Protein AF-A0A960P6V8-F1 (afdb_monomer_lite)

Foldseek 3Di:
DPCVVVVVVVVVVLVVVLVVLVVVCVVVVHDPVVSVVVSVVSVVVVVVVSVVVVVVVVVVVVVVVVVVVD

pLDDT: mean 74.89, std 7.69, range [50.25, 84.69]

Secondary structure (DSSP, 8-state):
--HHHHHHHHHHHHHHHHHHHHHHHHHTT--HHHHHHHHHHHHHHHHHHHHHHHHHHHHHHHHHHHHTT-

Radius of gyration: 18.14 Å; chains: 1; bounding box: 40×21×53 Å

Structure (mmCIF, N/CA/C/O backbone):
data_AF-A0A960P6V8-F1
#
_entry.id   AF-A0A960P6V8-F1
#
loop_
_atom_site.group_PDB
_atom_site.id
_atom_site.type_symbol
_atom_site.label_atom_id
_atom_site.label_alt_id
_atom_site.label_comp_id
_atom_site.label_asym_id
_atom_site.label_entity_id
_atom_site.label_seq_id
_atom_site.pdbx_PDB_ins_code
_atom_site.Cartn_x
_atom_site.Cartn_y
_atom_site.Cartn_z
_atom_site.occupancy
_atom_site.B_iso_or_equiv
_atom_site.auth_seq_id
_atom_site.auth_comp_id
_atom_site.auth_asym_id
_atom_site.auth_atom_id
_atom_site.pdbx_PDB_model_num
ATOM 1 N N . MET A 1 1 ? 9.408 -12.803 -15.955 1.00 54.75 1 MET A N 1
ATOM 2 C CA . MET A 1 1 ? 8.114 -13.035 -15.271 1.00 54.75 1 MET A CA 1
ATOM 3 C C . MET A 1 1 ? 8.256 -12.540 -13.836 1.00 54.75 1 MET A C 1
ATOM 5 O O . MET A 1 1 ? 8.246 -13.316 -12.894 1.00 54.75 1 MET A O 1
ATOM 9 N N . ASP A 1 2 ? 8.414 -11.221 -13.679 1.00 55.41 2 ASP A N 1
ATOM 10 C CA . ASP A 1 2 ? 8.997 -10.629 -12.459 1.00 55.41 2 ASP A CA 1
ATOM 11 C C . ASP A 1 2 ? 8.080 -9.625 -11.759 1.00 55.41 2 ASP A C 1
ATOM 13 O O . ASP A 1 2 ? 8.399 -9.116 -10.689 1.00 55.41 2 ASP A O 1
ATOM 17 N N . LEU A 1 3 ? 6.933 -9.326 -12.370 1.00 60.12 3 LEU A N 1
ATOM 18 C CA . LEU A 1 3 ? 5.977 -8.365 -11.828 1.00 60.12 3 LEU A CA 1
ATOM 19 C C . LEU A 1 3 ? 5.180 -8.962 -10.665 1.00 60.12 3 LEU A C 1
ATOM 21 O O . LEU A 1 3 ? 4.898 -8.248 -9.713 1.00 60.12 3 LEU A O 1
ATOM 25 N N . GLY A 1 4 ? 4.897 -10.271 -10.701 1.00 60.69 4 GLY A N 1
ATOM 26 C CA . GLY A 1 4 ? 4.189 -10.971 -9.628 1.00 60.69 4 GLY A CA 1
ATOM 27 C C . GLY A 1 4 ? 4.925 -10.853 -8.296 1.00 60.69 4 GLY A C 1
ATOM 28 O O . GLY A 1 4 ? 4.418 -10.236 -7.371 1.00 60.69 4 GLY A O 1
ATOM 29 N N . TRP A 1 5 ? 6.157 -11.354 -8.195 1.00 66.19 5 TRP A N 1
ATOM 30 C CA . TRP A 1 5 ? 6.888 -11.351 -6.920 1.00 66.19 5 TRP A CA 1
ATOM 31 C C . TRP A 1 5 ? 7.244 -9.943 -6.408 1.00 66.19 5 TRP A C 1
ATOM 33 O O . TRP A 1 5 ? 7.216 -9.712 -5.202 1.00 66.19 5 TRP A O 1
ATOM 43 N N . LYS A 1 6 ? 7.490 -8.972 -7.301 1.00 67.19 6 LYS A N 1
ATOM 44 C CA . LYS A 1 6 ? 7.761 -7.572 -6.922 1.00 67.19 6 LYS A CA 1
ATOM 45 C C . LYS A 1 6 ? 6.521 -6.787 -6.500 1.00 67.19 6 LYS A C 1
ATOM 47 O O . LYS A 1 6 ? 6.666 -5.837 -5.743 1.00 67.19 6 LYS A O 1
ATOM 52 N N . LEU A 1 7 ? 5.330 -7.165 -6.966 1.00 71.06 7 LEU A N 1
ATOM 53 C CA . LEU A 1 7 ? 4.060 -6.562 -6.549 1.00 71.06 7 LEU A CA 1
ATOM 54 C C . LEU A 1 7 ? 3.476 -7.263 -5.312 1.00 71.06 7 LEU A C 1
ATOM 56 O O . LEU A 1 7 ? 2.853 -6.620 -4.474 1.00 71.06 7 LEU A O 1
ATOM 60 N N . LEU A 1 8 ? 3.730 -8.565 -5.155 1.00 77.00 8 LEU A N 1
ATOM 61 C CA . LEU A 1 8 ? 3.254 -9.361 -4.023 1.00 77.00 8 LEU A CA 1
ATOM 62 C C . LEU A 1 8 ? 3.884 -8.934 -2.691 1.00 77.00 8 LEU A C 1
ATOM 64 O O . LEU A 1 8 ? 3.189 -8.937 -1.681 1.00 77.00 8 LEU A O 1
ATOM 68 N N . ILE A 1 9 ? 5.156 -8.520 -2.675 1.00 75.75 9 ILE A N 1
ATOM 69 C CA . ILE A 1 9 ? 5.826 -8.012 -1.462 1.00 75.75 9 ILE A CA 1
ATOM 70 C C . ILE A 1 9 ? 5.151 -6.735 -0.924 1.00 75.75 9 ILE A C 1
ATOM 72 O O . ILE A 1 9 ? 4.720 -6.743 0.231 1.00 75.75 9 ILE A O 1
ATOM 76 N N . PRO A 1 10 ? 5.013 -5.647 -1.708 1.00 69.50 10 PRO A N 1
ATOM 77 C CA . PRO A 1 10 ? 4.355 -4.434 -1.235 1.00 69.50 10 PRO A CA 1
ATOM 78 C C . PRO A 1 10 ? 2.866 -4.655 -0.962 1.00 69.50 10 PRO A C 1
ATOM 80 O O . PRO A 1 10 ? 2.340 -4.062 -0.024 1.00 69.50 10 PRO A O 1
ATOM 83 N N . LEU A 1 11 ? 2.196 -5.541 -1.707 1.00 78.50 11 LEU A N 1
ATOM 84 C CA . LEU A 1 11 ? 0.803 -5.898 -1.440 1.00 78.50 11 LEU A CA 1
ATOM 85 C C . LEU A 1 11 ? 0.645 -6.625 -0.094 1.00 78.50 11 LEU A C 1
ATOM 87 O O . LEU A 1 11 ? -0.221 -6.259 0.698 1.00 78.50 11 LEU A O 1
ATO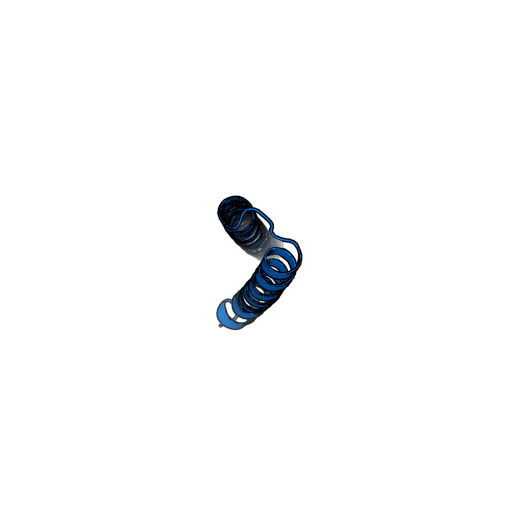M 91 N N . ALA A 1 12 ? 1.499 -7.610 0.199 1.00 79.88 12 ALA A N 1
ATOM 92 C CA . ALA A 1 12 ? 1.487 -8.335 1.468 1.00 79.88 12 ALA A CA 1
ATOM 93 C C . ALA A 1 12 ? 1.860 -7.428 2.653 1.00 79.88 12 ALA A C 1
ATOM 95 O O . ALA A 1 12 ? 1.210 -7.489 3.695 1.00 79.88 12 ALA A O 1
ATOM 96 N N . LEU A 1 13 ? 2.854 -6.545 2.488 1.00 78.38 13 LEU A N 1
ATOM 97 C CA . LEU A 1 13 ? 3.216 -5.535 3.491 1.00 78.38 13 LEU A CA 1
ATOM 98 C C . LEU A 1 13 ? 2.085 -4.531 3.733 1.00 78.38 13 LEU A C 1
ATOM 100 O O . LEU A 1 13 ? 1.782 -4.223 4.884 1.00 78.38 13 LEU A O 1
ATOM 104 N N . GLY A 1 14 ? 1.431 -4.060 2.670 1.00 76.88 14 GLY A N 1
ATOM 105 C CA . GLY A 1 14 ? 0.255 -3.201 2.776 1.00 76.88 14 GLY A CA 1
ATOM 106 C C . GLY A 1 14 ? -0.865 -3.880 3.561 1.00 76.88 14 GLY A C 1
ATOM 107 O O . GLY A 1 14 ? -1.410 -3.287 4.488 1.00 76.88 14 GLY A O 1
ATOM 108 N N . TRP A 1 15 ? -1.149 -5.151 3.260 1.00 79.00 15 TRP A N 1
ATOM 109 C CA . TRP A 1 15 ? -2.156 -5.943 3.969 1.00 79.00 15 TRP A CA 1
ATOM 110 C C . TRP A 1 15 ? -1.806 -6.165 5.450 1.00 79.00 15 TRP A C 1
ATOM 112 O O . TRP A 1 15 ? -2.672 -6.037 6.316 1.00 79.00 15 TRP A O 1
ATOM 122 N N . LEU A 1 16 ? -0.531 -6.425 5.765 1.00 82.94 16 LEU A N 1
ATOM 123 C CA . LEU A 1 16 ? -0.045 -6.570 7.141 1.00 82.94 16 LEU A CA 1
ATOM 124 C C . LEU A 1 16 ? -0.240 -5.275 7.950 1.00 82.94 16 LEU A C 1
ATOM 126 O O . LEU A 1 16 ? -0.763 -5.309 9.066 1.00 82.94 16 LEU A O 1
ATOM 130 N N . LEU A 1 17 ? 0.146 -4.130 7.378 1.00 77.75 17 LEU A N 1
ATOM 131 C CA . LEU A 1 17 ? -0.004 -2.818 8.013 1.00 77.75 17 LEU A CA 1
ATOM 132 C C . LEU A 1 17 ? -1.477 -2.439 8.202 1.00 77.75 17 LEU A C 1
ATOM 134 O O . LEU A 1 17 ? -1.829 -1.878 9.237 1.00 77.75 17 LEU A O 1
ATOM 138 N N . LEU A 1 18 ? -2.344 -2.799 7.250 1.00 77.81 18 LEU A N 1
ATOM 139 C CA . LEU A 1 18 ? -3.791 -2.587 7.322 1.00 77.81 18 LEU A CA 1
ATOM 140 C C . LEU A 1 18 ? -4.406 -3.313 8.526 1.00 77.81 18 LEU A C 1
ATOM 142 O O . LEU A 1 18 ? -5.137 -2.714 9.314 1.00 77.81 18 LEU A O 1
ATOM 146 N N . ILE A 1 19 ? -4.061 -4.592 8.706 1.00 81.88 19 ILE A N 1
ATOM 147 C CA . ILE A 1 19 ? -4.511 -5.396 9.850 1.00 81.88 19 ILE A CA 1
ATOM 148 C C . ILE A 1 19 ? -3.995 -4.795 11.168 1.00 81.88 19 ILE A C 1
ATOM 150 O O . ILE A 1 19 ? -4.752 -4.704 12.136 1.00 81.88 19 ILE A O 1
ATOM 154 N N . GLY A 1 20 ? -2.731 -4.355 11.211 1.00 82.19 20 GLY A N 1
ATOM 155 C CA . GLY A 1 20 ? -2.143 -3.696 12.382 1.00 82.19 20 GLY A CA 1
ATOM 156 C C . GLY A 1 20 ? -2.850 -2.388 12.746 1.00 82.19 20 GLY A C 1
ATOM 157 O O . GLY A 1 20 ? -3.209 -2.182 13.906 1.00 82.19 20 GLY A O 1
ATOM 158 N N . ALA A 1 21 ? -3.129 -1.548 11.748 1.00 75.44 21 ALA A N 1
ATOM 159 C CA . ALA A 1 21 ? -3.860 -0.299 11.921 1.00 75.44 21 ALA A CA 1
ATOM 160 C C . ALA A 1 21 ? -5.281 -0.544 12.444 1.00 75.44 21 ALA A C 1
ATOM 162 O O . ALA A 1 21 ? -5.693 0.108 13.398 1.00 75.44 21 ALA A O 1
ATOM 163 N N . PHE A 1 22 ? -6.006 -1.530 11.903 1.00 73.88 22 PHE A N 1
ATOM 164 C CA . PHE A 1 22 ? -7.326 -1.908 12.419 1.00 73.88 22 PHE A CA 1
ATOM 165 C C . PHE A 1 22 ? -7.288 -2.452 13.850 1.00 73.88 22 PHE A C 1
ATOM 167 O O . PHE A 1 22 ? -8.244 -2.258 14.602 1.00 73.88 22 PHE A O 1
ATOM 174 N N . ARG A 1 23 ? -6.207 -3.133 14.250 1.00 81.62 23 ARG A N 1
ATOM 175 C CA . ARG A 1 23 ? -6.026 -3.586 15.637 1.00 81.62 23 ARG A CA 1
ATOM 176 C C . ARG A 1 23 ? -5.866 -2.405 16.587 1.00 81.62 23 ARG A C 1
ATOM 178 O O . ARG A 1 23 ? -6.626 -2.307 17.539 1.00 81.62 23 ARG A O 1
ATOM 185 N N . ILE A 1 24 ? -4.950 -1.489 16.272 1.00 79.56 24 ILE A N 1
ATOM 186 C CA . ILE A 1 24 ? -4.711 -0.276 17.068 1.00 79.56 24 ILE A CA 1
ATOM 187 C C . ILE A 1 24 ? -5.973 0.589 17.126 1.00 79.56 24 ILE A C 1
ATOM 189 O O . ILE A 1 24 ? -6.324 1.099 18.182 1.00 79.56 24 ILE A O 1
ATOM 193 N N . ALA A 1 25 ? -6.680 0.717 16.004 1.00 76.75 25 ALA A N 1
ATOM 194 C CA . ALA A 1 25 ? -7.887 1.524 15.919 1.00 76.75 25 ALA A CA 1
ATOM 195 C C . ALA A 1 25 ? -9.013 1.007 16.816 1.00 76.75 25 ALA A C 1
ATOM 197 O O . ALA A 1 25 ? -9.702 1.804 17.442 1.00 76.75 25 ALA A O 1
ATOM 198 N N . ARG A 1 26 ? -9.192 -0.318 16.884 1.00 74.00 26 ARG A N 1
ATOM 199 C CA . ARG A 1 26 ? -10.179 -0.929 17.780 1.00 74.00 26 ARG A CA 1
ATOM 200 C C . ARG A 1 26 ? -9.772 -0.832 19.244 1.00 74.00 26 ARG A C 1
ATOM 202 O O . ARG A 1 26 ? -10.637 -0.565 20.064 1.00 74.00 26 ARG A O 1
ATO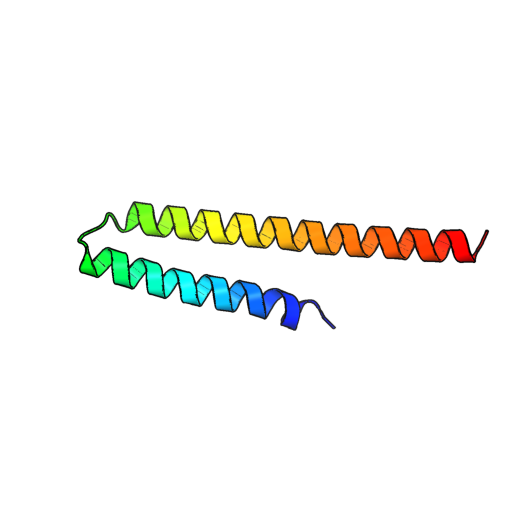M 209 N N . ASP A 1 27 ? -8.492 -1.020 19.558 1.00 78.62 27 ASP A N 1
ATOM 210 C CA . ASP A 1 27 ? -8.011 -0.926 20.943 1.00 78.62 27 ASP A CA 1
ATOM 211 C C . ASP A 1 27 ? -8.106 0.508 21.492 1.00 78.62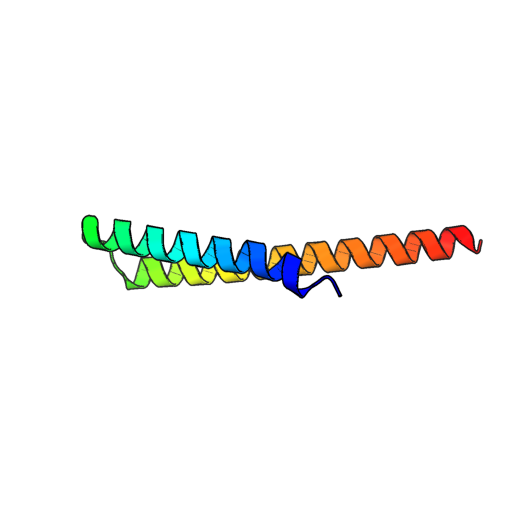 27 ASP A C 1
ATOM 213 O O . ASP A 1 27 ? -8.261 0.693 22.694 1.00 78.62 27 ASP A O 1
ATOM 217 N N . GLN A 1 28 ? -8.043 1.517 20.619 1.00 79.88 28 GLN A N 1
ATOM 218 C CA . GLN A 1 28 ? -8.007 2.933 20.997 1.00 79.88 28 GLN A CA 1
ATOM 219 C C . GLN A 1 28 ? -9.307 3.704 20.690 1.00 79.88 28 GLN A C 1
ATOM 221 O O . GLN A 1 28 ? -9.306 4.931 20.786 1.00 79.88 28 GLN A O 1
ATOM 226 N N . ASP A 1 29 ? -10.395 3.020 20.310 1.00 75.12 29 ASP A N 1
ATOM 227 C CA . ASP A 1 29 ? -11.700 3.625 19.962 1.00 75.12 29 ASP A CA 1
ATOM 228 C C . ASP A 1 29 ? -11.617 4.686 18.835 1.00 75.12 29 ASP A C 1
ATOM 230 O O . ASP A 1 29 ? -12.291 5.719 18.819 1.00 75.12 29 ASP A O 1
ATOM 234 N N . TRP A 1 30 ? -10.723 4.467 17.867 1.00 74.56 30 TRP A N 1
ATOM 235 C CA . TRP A 1 30 ? -10.506 5.398 16.760 1.00 74.56 30 TRP A CA 1
ATOM 236 C C . TRP A 1 30 ? -11.592 5.300 15.689 1.00 74.56 30 TRP A C 1
ATOM 238 O O . TRP A 1 30 ? -12.198 4.256 15.447 1.00 74.56 30 TRP A O 1
ATOM 248 N N . ASN A 1 31 ? -11.771 6.399 14.952 1.00 77.62 31 ASN A N 1
ATOM 249 C CA . ASN A 1 31 ? -12.703 6.465 13.834 1.00 77.62 31 ASN A CA 1
ATOM 250 C C . ASN A 1 31 ? -12.279 5.514 12.694 1.00 77.62 31 ASN A C 1
ATOM 252 O O . ASN A 1 31 ? -11.381 5.825 11.907 1.00 77.62 31 ASN A O 1
ATOM 256 N N . LEU A 1 32 ? -12.963 4.369 12.576 1.00 73.25 32 LEU A N 1
ATOM 257 C CA . LEU A 1 32 ? -12.696 3.345 11.558 1.00 73.25 32 LEU A CA 1
ATOM 258 C C . LEU A 1 32 ? -12.714 3.890 10.122 1.00 73.25 32 LEU A C 1
ATOM 260 O O . LEU A 1 32 ? -11.938 3.422 9.288 1.00 73.25 32 LEU A O 1
ATOM 264 N N . ALA A 1 33 ? -13.572 4.871 9.825 1.00 78.56 33 ALA A N 1
ATOM 265 C CA . ALA A 1 33 ? -13.652 5.463 8.491 1.00 78.56 33 ALA A CA 1
ATOM 266 C C . ALA A 1 33 ? -12.364 6.221 8.138 1.00 78.56 33 ALA A C 1
ATOM 268 O O . ALA A 1 33 ? -11.885 6.134 7.008 1.00 78.56 33 ALA A O 1
ATOM 269 N N . LEU A 1 34 ? -11.761 6.903 9.119 1.00 76.19 34 LEU A N 1
ATOM 270 C CA . LEU A 1 34 ? -10.481 7.590 8.946 1.00 76.19 34 LEU A CA 1
ATOM 271 C C . LEU A 1 34 ? -9.340 6.591 8.719 1.00 76.19 34 LEU A C 1
ATOM 273 O O . LEU A 1 34 ? -8.502 6.793 7.844 1.00 76.19 34 LEU A O 1
ATOM 277 N N . VAL A 1 35 ? -9.334 5.483 9.462 1.00 77.69 35 VAL A N 1
ATOM 278 C CA . VAL A 1 35 ? -8.316 4.430 9.323 1.00 77.69 35 VAL A CA 1
ATOM 279 C C . VAL A 1 35 ? -8.399 3.758 7.956 1.00 77.69 35 VAL A C 1
ATOM 281 O O . VAL A 1 35 ? -7.374 3.579 7.299 1.00 77.69 35 VAL A O 1
ATO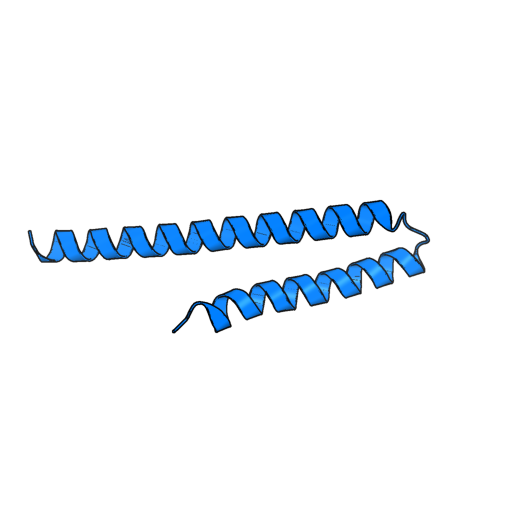M 284 N N . LEU A 1 36 ? -9.612 3.462 7.484 1.00 79.25 36 LEU A N 1
ATOM 285 C CA . LEU A 1 36 ? -9.835 2.928 6.143 1.00 79.25 36 LEU A CA 1
ATOM 286 C C . LEU A 1 36 ? -9.393 3.920 5.054 1.00 79.25 36 LEU A C 1
ATOM 288 O O . LEU A 1 36 ? -8.739 3.517 4.094 1.00 79.25 36 LEU A O 1
ATOM 292 N N . ALA A 1 37 ? -9.697 5.212 5.211 1.00 82.94 37 ALA A N 1
ATOM 293 C CA . ALA A 1 37 ? -9.277 6.240 4.261 1.00 82.94 37 ALA A CA 1
ATOM 294 C C . ALA A 1 37 ? -7.744 6.326 4.157 1.00 82.94 37 ALA A C 1
ATOM 296 O O . ALA A 1 37 ? -7.201 6.322 3.052 1.00 82.94 37 ALA A O 1
ATOM 297 N N . ILE A 1 38 ? -7.036 6.325 5.291 1.00 78.88 38 ILE A N 1
ATOM 298 C CA . ILE A 1 38 ? -5.565 6.347 5.324 1.00 78.88 38 ILE A CA 1
ATOM 299 C C . ILE A 1 38 ? -4.992 5.088 4.668 1.00 78.88 38 ILE A C 1
ATOM 301 O O . ILE A 1 38 ? -4.073 5.178 3.857 1.00 78.88 38 ILE A O 1
A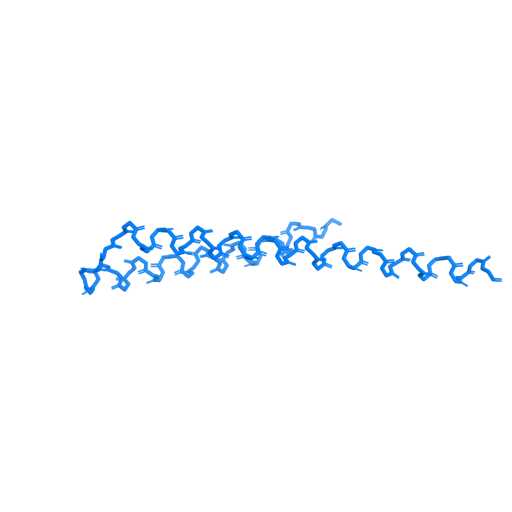TOM 305 N N . ALA A 1 39 ? -5.560 3.922 4.964 1.00 78.88 39 ALA A N 1
ATOM 306 C CA . ALA A 1 39 ? -5.177 2.660 4.343 1.00 78.88 39 ALA A CA 1
ATOM 307 C C . ALA A 1 39 ? -5.271 2.696 2.806 1.00 78.88 39 ALA A C 1
ATOM 309 O O . ALA A 1 39 ? -4.332 2.295 2.115 1.00 78.88 39 ALA A O 1
ATOM 310 N N . VAL A 1 40 ? -6.381 3.209 2.267 1.00 84.69 40 VAL A N 1
ATOM 311 C CA . VAL A 1 40 ? -6.571 3.364 0.817 1.00 84.69 40 VAL A CA 1
ATOM 312 C C . VAL A 1 40 ? -5.536 4.326 0.233 1.00 84.69 40 VAL A C 1
ATOM 314 O O . VAL A 1 40 ? -4.924 4.012 -0.788 1.00 84.69 40 VAL A O 1
ATOM 317 N N . VAL A 1 41 ? -5.279 5.461 0.892 1.00 83.50 41 VAL A N 1
ATOM 318 C CA . VAL A 1 41 ? -4.258 6.427 0.453 1.00 83.50 41 VAL A CA 1
ATOM 319 C C . VAL A 1 41 ? -2.873 5.782 0.408 1.00 83.50 41 VAL A C 1
ATOM 321 O O . VAL A 1 41 ? -2.174 5.914 -0.594 1.00 83.50 41 VAL A O 1
ATOM 324 N N . VAL A 1 42 ? -2.487 5.033 1.442 1.00 79.62 42 VAL A N 1
ATOM 325 C CA . VAL A 1 42 ? -1.189 4.340 1.493 1.00 79.62 42 VAL A CA 1
ATOM 326 C C . VAL A 1 42 ? -1.049 3.334 0.349 1.00 79.62 42 VAL A C 1
ATOM 328 O O . VAL A 1 42 ? -0.002 3.292 -0.297 1.00 79.62 42 VAL A O 1
ATOM 331 N N . LEU A 1 43 ? -2.099 2.564 0.046 1.00 79.88 43 LEU A N 1
ATOM 332 C CA . LEU A 1 43 ? -2.089 1.616 -1.074 1.00 79.88 43 LEU A CA 1
ATOM 333 C C . LEU A 1 43 ? -1.934 2.318 -2.428 1.00 79.88 43 LEU A C 1
ATOM 335 O O . LEU A 1 43 ? -1.143 1.873 -3.260 1.00 79.88 43 LEU A O 1
ATOM 339 N N . LEU A 1 44 ? -2.642 3.429 -2.641 1.00 83.75 44 LEU A N 1
ATOM 340 C CA . LEU A 1 44 ? -2.531 4.222 -3.869 1.00 83.75 44 LEU A CA 1
ATOM 341 C C . LEU A 1 44 ? -1.129 4.827 -4.030 1.00 83.75 44 LEU A C 1
ATOM 343 O O . LEU A 1 44 ? -0.550 4.785 -5.120 1.00 83.75 44 LEU A O 1
ATOM 347 N N . VAL A 1 45 ? -0.551 5.341 -2.943 1.00 81.12 45 VAL A N 1
ATOM 348 C CA . VAL A 1 45 ? 0.822 5.867 -2.923 1.00 81.12 45 VAL A CA 1
ATOM 349 C C . VAL A 1 45 ? 1.824 4.754 -3.236 1.00 81.12 45 VAL A C 1
ATOM 351 O O . VAL A 1 45 ? 2.662 4.904 -4.120 1.00 81.12 45 VAL A O 1
ATOM 354 N N . ALA A 1 46 ? 1.708 3.591 -2.599 1.00 76.56 46 ALA A N 1
ATOM 355 C CA . ALA A 1 46 ? 2.597 2.466 -2.873 1.00 76.56 46 ALA A CA 1
ATOM 356 C C . ALA A 1 46 ? 2.503 1.985 -4.335 1.00 76.56 46 ALA A C 1
ATOM 358 O O . ALA A 1 46 ? 3.529 1.773 -4.985 1.00 76.56 46 ALA A O 1
ATOM 359 N N . ALA A 1 47 ? 1.287 1.859 -4.875 1.00 80.12 47 ALA A N 1
ATOM 360 C CA . ALA A 1 47 ? 1.060 1.437 -6.256 1.00 80.12 47 ALA A CA 1
ATOM 361 C C . ALA A 1 47 ? 1.646 2.431 -7.273 1.00 80.12 47 ALA A C 1
ATOM 363 O O . ALA A 1 47 ? 2.265 2.027 -8.260 1.00 80.12 47 ALA A O 1
ATOM 364 N N . SER A 1 48 ? 1.484 3.732 -7.023 1.00 79.38 48 SER A N 1
ATOM 365 C CA . SER A 1 48 ? 2.002 4.792 -7.896 1.00 79.38 48 SER A CA 1
ATOM 366 C C . SER A 1 48 ? 3.528 4.876 -7.873 1.00 79.38 48 SER A C 1
ATOM 368 O O . SER A 1 48 ? 4.140 4.907 -8.943 1.00 79.38 48 SER A O 1
ATOM 370 N N . LEU A 1 49 ? 4.160 4.815 -6.694 1.00 78.62 49 LEU A N 1
ATOM 371 C CA . LEU A 1 49 ? 5.623 4.755 -6.595 1.00 78.62 49 LEU A CA 1
ATOM 372 C C . LEU A 1 49 ? 6.190 3.523 -7.304 1.00 78.62 49 LEU A C 1
ATOM 374 O O . LEU A 1 49 ? 7.186 3.626 -8.022 1.00 78.62 49 LEU A O 1
ATOM 378 N N . LEU A 1 50 ? 5.550 2.364 -7.138 1.00 78.31 50 LEU A N 1
ATOM 379 C CA . LEU A 1 50 ? 6.003 1.128 -7.766 1.00 78.31 50 LEU A CA 1
ATOM 380 C C . LEU A 1 50 ? 5.907 1.199 -9.294 1.00 78.31 50 LEU A C 1
ATOM 382 O O . LEU A 1 50 ? 6.866 0.851 -9.984 1.00 78.31 50 LEU A O 1
ATOM 386 N N . ASN A 1 51 ? 4.792 1.698 -9.831 1.00 81.50 51 ASN A N 1
ATOM 387 C CA . ASN A 1 51 ? 4.655 1.921 -11.270 1.00 81.50 51 ASN A CA 1
ATOM 388 C C . ASN A 1 51 ? 5.702 2.911 -11.799 1.00 81.50 51 ASN A C 1
ATOM 390 O O . ASN A 1 51 ? 6.301 2.659 -12.846 1.00 81.50 51 ASN A O 1
ATOM 394 N N . GLY A 1 52 ? 5.975 3.994 -11.065 1.00 81.44 52 GLY A N 1
ATOM 395 C CA . GLY A 1 52 ? 7.025 4.953 -11.413 1.00 81.44 52 GLY A CA 1
ATOM 396 C C . GLY A 1 52 ? 8.415 4.315 -11.455 1.00 81.44 52 GLY A C 1
ATOM 397 O O . GLY A 1 52 ? 9.152 4.491 -12.425 1.00 81.44 52 GLY A O 1
ATOM 398 N N . ALA A 1 53 ? 8.756 3.506 -10.452 1.00 79.12 53 ALA A N 1
ATOM 399 C CA . ALA A 1 53 ? 10.027 2.789 -10.402 1.00 79.12 53 ALA A CA 1
ATOM 400 C C . ALA A 1 53 ? 10.179 1.793 -11.566 1.00 79.12 53 ALA A C 1
ATOM 402 O O . ALA A 1 53 ? 11.246 1.706 -12.175 1.00 79.12 53 ALA A O 1
ATOM 403 N N . ILE A 1 54 ? 9.107 1.075 -11.918 1.00 83.56 54 ILE A N 1
ATOM 404 C CA . ILE A 1 54 ? 9.095 0.151 -13.062 1.00 83.56 54 ILE A CA 1
ATOM 405 C C . ILE A 1 54 ? 9.289 0.912 -14.380 1.00 83.56 54 ILE A C 1
ATOM 407 O O . ILE A 1 54 ? 10.076 0.480 -15.223 1.00 83.56 54 ILE A O 1
ATOM 411 N N . ALA A 1 55 ? 8.609 2.047 -14.561 1.00 78.75 55 ALA A N 1
ATOM 412 C CA . ALA A 1 55 ? 8.749 2.879 -15.754 1.00 78.75 55 ALA A CA 1
ATOM 413 C C . ALA A 1 55 ? 10.170 3.457 -15.889 1.00 78.75 55 ALA A C 1
ATOM 415 O O . ALA A 1 55 ? 10.758 3.407 -16.970 1.00 78.75 55 ALA A O 1
ATOM 416 N N . ALA A 1 56 ? 10.757 3.933 -14.788 1.00 77.88 56 ALA A N 1
ATOM 417 C CA . A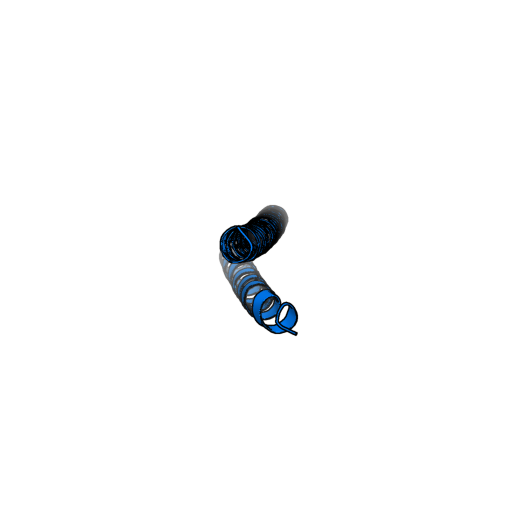LA A 1 56 ? 12.136 4.418 -14.757 1.00 77.88 56 ALA A CA 1
ATOM 418 C C . ALA A 1 56 ? 13.149 3.306 -15.081 1.00 77.88 56 ALA A C 1
ATOM 420 O O . ALA A 1 56 ? 14.119 3.534 -15.801 1.00 77.88 56 ALA A O 1
ATOM 421 N N . ALA A 1 57 ? 12.910 2.088 -14.590 1.00 76.06 57 ALA A N 1
ATOM 422 C CA . ALA A 1 57 ? 13.754 0.935 -14.884 1.00 76.06 57 ALA A CA 1
ATOM 423 C C . ALA A 1 57 ? 13.664 0.479 -16.352 1.00 76.06 57 ALA A C 1
ATOM 425 O O . ALA A 1 57 ? 14.642 -0.056 -16.869 1.00 76.06 57 ALA A O 1
ATOM 426 N N . ARG A 1 58 ? 12.517 0.676 -17.022 1.00 81.38 58 ARG A N 1
ATOM 427 C CA . ARG A 1 58 ? 12.365 0.404 -18.464 1.00 81.38 58 ARG A CA 1
ATOM 428 C C . ARG A 1 58 ? 13.129 1.415 -19.314 1.00 81.38 58 ARG A C 1
ATOM 430 O O . ARG A 1 58 ? 13.941 0.994 -20.126 1.00 81.38 58 ARG A O 1
ATOM 437 N N . ARG A 1 59 ? 12.957 2.716 -19.050 1.00 75.00 59 ARG A N 1
ATOM 438 C CA . ARG A 1 59 ? 13.651 3.790 -19.791 1.00 75.00 59 ARG A CA 1
ATOM 439 C C . ARG A 1 59 ? 15.171 3.624 -19.789 1.00 75.00 59 ARG A C 1
ATOM 441 O O . ARG A 1 59 ? 15.795 3.673 -20.838 1.00 75.00 59 ARG A O 1
ATOM 448 N N . ARG A 1 60 ? 15.754 3.309 -18.628 1.00 73.44 60 ARG A N 1
ATOM 449 C CA . ARG A 1 60 ? 17.204 3.076 -18.504 1.00 73.44 60 ARG A CA 1
ATOM 450 C C . ARG A 1 60 ? 17.711 1.906 -19.354 1.00 73.44 60 ARG A C 1
ATOM 452 O O . ARG A 1 60 ? 18.865 1.915 -19.754 1.00 73.44 60 ARG A O 1
ATOM 459 N N . ARG A 1 61 ? 16.879 0.888 -19.608 1.00 71.06 61 ARG A N 1
ATOM 460 C CA . ARG A 1 61 ? 17.260 -0.257 -20.454 1.00 71.06 61 ARG A CA 1
ATOM 461 C C . ARG A 1 61 ? 17.263 0.111 -21.935 1.00 71.06 61 ARG A C 1
ATOM 463 O O . ARG A 1 61 ? 18.166 -0.314 -22.641 1.00 71.06 61 ARG A O 1
ATOM 470 N N . GLU A 1 62 ? 16.295 0.915 -22.368 1.00 73.38 62 GLU A N 1
ATOM 471 C CA . GLU A 1 62 ? 16.198 1.407 -23.750 1.00 73.38 62 GLU A CA 1
ATOM 472 C C . GLU A 1 62 ? 17.380 2.335 -24.094 1.00 73.38 62 GLU A C 1
ATOM 474 O O . GLU A 1 62 ? 17.958 2.241 -25.175 1.00 73.38 62 GLU A O 1
ATOM 479 N N . GLU A 1 63 ? 17.809 3.166 -23.141 1.00 71.69 63 GLU A N 1
ATOM 480 C CA . GLU A 1 63 ? 18.996 4.024 -23.283 1.00 71.69 63 GLU A CA 1
ATOM 481 C C . GLU A 1 63 ? 20.288 3.201 -23.453 1.00 71.69 63 GLU A C 1
ATOM 483 O O . GLU A 1 63 ? 21.075 3.479 -24.353 1.00 71.69 63 GLU A O 1
ATOM 488 N N . THR A 1 64 ? 20.472 2.130 -22.667 1.00 69.94 64 THR A N 1
ATOM 489 C CA . THR A 1 64 ? 21.668 1.263 -22.764 1.00 69.94 64 THR A CA 1
ATOM 490 C C . THR A 1 64 ? 21.738 0.497 -24.093 1.00 69.94 64 THR A C 1
ATOM 492 O O . THR A 1 64 ? 22.825 0.255 -24.608 1.00 69.94 64 THR A O 1
ATOM 495 N N . GLU A 1 65 ? 20.596 0.104 -24.665 1.00 63.66 65 GLU A N 1
ATOM 496 C CA . GLU A 1 65 ? 20.545 -0.596 -25.959 1.00 63.66 65 GLU A CA 1
ATOM 497 C C . GLU A 1 65 ? 20.829 0.348 -27.137 1.00 63.66 65 GLU A C 1
ATOM 499 O O . GLU A 1 65 ? 21.461 -0.054 -28.112 1.00 63.66 65 GLU A O 1
ATOM 504 N N . THR A 1 66 ? 20.431 1.617 -27.019 1.00 62.44 66 THR A N 1
ATOM 505 C CA . THR A 1 66 ? 20.673 2.634 -28.052 1.00 62.44 66 THR A CA 1
ATOM 506 C C . THR A 1 66 ? 22.139 3.079 -28.075 1.00 62.44 66 THR A C 1
ATOM 508 O O . THR A 1 66 ? 22.711 3.205 -29.153 1.00 62.44 66 THR A O 1
ATOM 511 N N . GLU A 1 67 ? 22.778 3.241 -26.908 1.00 61.09 67 GLU A N 1
ATOM 512 C CA . GLU A 1 67 ? 24.224 3.516 -26.806 1.00 61.09 67 GLU A CA 1
ATOM 513 C C . GLU A 1 67 ? 25.091 2.339 -27.279 1.00 61.09 67 GLU A C 1
ATOM 515 O O . GLU A 1 67 ? 26.194 2.543 -27.771 1.00 61.09 67 GLU A O 1
ATOM 520 N N . ALA A 1 68 ? 24.608 1.099 -27.158 1.00 61.09 68 ALA A N 1
ATOM 521 C CA . ALA A 1 68 ? 25.334 -0.080 -27.630 1.00 61.09 68 ALA A CA 1
ATOM 522 C C . ALA A 1 68 ? 25.314 -0.245 -29.164 1.00 61.09 68 ALA A C 1
ATOM 524 O O . ALA A 1 68 ? 26.091 -1.038 -29.699 1.00 61.09 68 ALA A O 1
ATOM 525 N N . PHE A 1 69 ? 24.422 0.466 -29.863 1.00 58.81 69 PHE A N 1
ATOM 526 C CA . PHE A 1 69 ? 24.253 0.412 -31.321 1.00 58.81 69 PHE A CA 1
ATOM 527 C C . PHE A 1 69 ? 24.708 1.695 -32.046 1.00 58.81 69 PHE A C 1
ATOM 529 O O . PHE A 1 69 ? 24.595 1.757 -33.274 1.00 58.81 69 PHE A O 1
ATOM 536 N N . SER A 1 70 ? 25.214 2.695 -31.311 1.00 50.25 70 SER A N 1
ATOM 537 C CA . SER A 1 70 ? 25.859 3.917 -31.828 1.00 50.25 70 SER A CA 1
ATOM 538 C C . SER A 1 70 ? 27.376 3.846 -31.709 1.00 50.25 70 SER A C 1
ATOM 540 O O . SER A 1 70 ? 28.060 4.238 -32.678 1.00 50.25 70 SER A O 1
#

Sequence (70 aa):
MDLGWKLLIPLALGWLLLIGAFRIARDQDWNLALVLAIAVVVLLVAASLLNGAIAAARRRREETETEAFS